Protein AF-A0A6N2KHN1-F1 (afdb_monomer_lite)

Sequence (154 aa):
MALFRKFFYRKPPDGLLEISERVYVFDCCYCMDTFEEEEYEVYIGGIVGKLRNHLPDASFMVFNFQEGENQSQIASVLSQFDMTVMDYPQPYESFPLLSMEMIHHSLRSSESWLSLGQQNVVLMHCERGGWPVLAFMLAALLLYGKQFTGEQRT

Secondary structure (DSSP, 8-state):
--SSGGGS-PPPPTTEEEEETTEEEEGGGG------HHHHHHHHHHHHHHHHHHSTT-EEEEEEEEETTS--HHHHHHHTTT-EEEEEEEPPSS-----HHHHHHHHHHHHHHHHH-TTEEEEEEE-TT-HHHHHHHHHHHHHHHHHHHHS---

Organism: Salix viminalis (NCBI:txid40686)

InterPro domains:
  IPR029021 Protein-tyrosine phosphatase-like [G3DSA:3.90.190.10] (15-154)
  IPR029021 Protein-tyrosine phosphatase-like [SSF52799] (12-147)
  IPR051144 Formin homology domain-containing protein [PTHR45733] (1-154)

Radius of gyration: 15.77 Å; chains: 1; bounding box: 39×31×48 Å

pLDDT: mean 84.03, std 15.36, range [37.47, 97.5]

Structure (mmCIF, N/CA/C/O backbone):
data_AF-A0A6N2KHN1-F1
#
_entry.id   AF-A0A6N2KHN1-F1
#
loop_
_atom_site.group_PDB
_atom_site.id
_atom_site.type_symbol
_atom_site.label_atom_id
_atom_site.label_alt_id
_atom_site.label_comp_id
_atom_site.label_asym_id
_atom_site.label_entity_id
_atom_site.label_seq_id
_atom_site.pdbx_PDB_ins_code
_atom_site.Cartn_x
_atom_site.Cartn_y
_atom_site.Cartn_z
_atom_site.occupancy
_atom_site.B_iso_or_equiv
_atom_site.auth_seq_id
_atom_site.auth_comp_id
_atom_site.auth_asym_id
_atom_site.auth_atom_id
_atom_site.pdbx_PDB_model_num
ATOM 1 N N . MET A 1 1 ? -5.917 -5.439 25.617 1.00 47.22 1 MET A N 1
ATOM 2 C CA . MET A 1 1 ? -6.695 -5.880 24.435 1.00 47.22 1 MET A CA 1
ATOM 3 C C . MET A 1 1 ? -5.951 -6.874 23.518 1.00 47.22 1 MET A C 1
ATOM 5 O O . MET A 1 1 ? -6.434 -7.144 22.432 1.00 47.22 1 MET A O 1
ATOM 9 N N . ALA A 1 2 ? -4.841 -7.505 23.937 1.00 47.97 2 ALA A N 1
ATOM 10 C CA . ALA A 1 2 ? -4.088 -8.443 23.081 1.00 47.97 2 ALA A CA 1
ATOM 11 C C . ALA A 1 2 ? -4.547 -9.922 23.160 1.00 47.97 2 ALA A C 1
ATOM 13 O O . ALA A 1 2 ? -4.253 -10.711 22.268 1.00 47.97 2 ALA A O 1
ATOM 14 N N . LEU A 1 3 ? -5.275 -10.312 24.216 1.00 43.06 3 LEU A N 1
ATOM 15 C CA . LEU A 1 3 ? -5.587 -11.722 24.514 1.00 43.06 3 LEU A CA 1
ATOM 16 C C . LEU A 1 3 ? -6.732 -12.326 23.676 1.00 43.06 3 LEU A C 1
ATOM 18 O O . LEU A 1 3 ? -6.713 -13.524 23.417 1.00 43.06 3 LEU A O 1
ATOM 22 N N . PHE A 1 4 ? -7.680 -11.520 23.186 1.00 42.75 4 PHE A N 1
ATOM 23 C CA . PHE A 1 4 ? -8.792 -12.012 22.350 1.00 42.75 4 PHE A CA 1
ATOM 24 C C . PHE A 1 4 ? -8.424 -12.191 20.870 1.00 42.75 4 PHE A C 1
ATOM 26 O O . PHE A 1 4 ? -9.131 -12.864 20.125 1.00 42.75 4 PHE A O 1
ATOM 33 N N . ARG A 1 5 ? -7.291 -11.629 20.441 1.00 50.75 5 ARG A N 1
ATOM 34 C CA . ARG A 1 5 ? -6.893 -11.552 19.031 1.00 50.75 5 ARG A CA 1
ATOM 35 C C . ARG A 1 5 ? -6.435 -12.893 18.450 1.00 50.75 5 ARG A C 1
ATOM 37 O O . ARG A 1 5 ? -6.641 -13.156 17.273 1.00 50.75 5 ARG A O 1
ATOM 44 N N . LYS A 1 6 ? -5.900 -13.783 19.297 1.00 47.41 6 LYS A N 1
ATOM 45 C CA . LYS A 1 6 ? -5.492 -15.146 18.907 1.00 47.41 6 LYS A CA 1
ATOM 46 C C . LYS A 1 6 ? -6.659 -16.072 18.552 1.00 47.41 6 LYS A C 1
ATOM 48 O O . LYS A 1 6 ? -6.431 -17.058 17.865 1.00 47.41 6 LYS A O 1
ATOM 53 N N . PHE A 1 7 ? -7.882 -15.777 18.998 1.00 44.06 7 PHE A N 1
ATOM 54 C CA . PHE A 1 7 ? -9.036 -16.652 18.757 1.00 44.06 7 PHE A CA 1
ATOM 55 C C . PHE A 1 7 ? -9.795 -16.337 17.462 1.00 44.06 7 PHE A C 1
ATOM 57 O O . PHE A 1 7 ? -10.514 -17.198 16.966 1.00 44.06 7 PHE A O 1
ATOM 64 N N . PHE A 1 8 ? -9.610 -15.143 16.890 1.00 52.88 8 PHE A N 1
ATOM 65 C CA . PHE A 1 8 ? -10.321 -14.693 15.686 1.00 52.88 8 PHE A CA 1
ATOM 66 C C . PHE A 1 8 ? -9.383 -14.353 14.524 1.00 52.88 8 PHE A C 1
ATOM 68 O O . PHE A 1 8 ? -9.781 -13.625 13.617 1.00 52.88 8 PHE A O 1
ATOM 75 N N . TYR A 1 9 ? -8.148 -14.869 14.537 1.00 57.25 9 TYR A N 1
ATOM 76 C CA . TYR A 1 9 ? -7.232 -14.707 13.412 1.00 57.25 9 TYR A CA 1
ATOM 77 C C . TYR A 1 9 ? -7.827 -15.390 12.176 1.00 57.25 9 TYR A C 1
ATOM 79 O O . TYR A 1 9 ? -7.812 -16.616 12.052 1.00 57.25 9 TYR A O 1
ATOM 87 N N . ARG A 1 10 ? -8.407 -14.593 11.280 1.00 67.69 10 ARG A N 1
ATOM 88 C CA . ARG A 1 10 ? -8.805 -15.045 9.954 1.00 67.69 10 ARG A CA 1
ATOM 89 C C . ARG A 1 10 ? -7.593 -14.894 9.052 1.00 67.69 10 ARG A C 1
ATOM 91 O O . ARG A 1 10 ? -6.989 -13.830 9.011 1.00 67.69 10 ARG A O 1
ATOM 98 N N . LYS A 1 11 ? -7.242 -15.971 8.348 1.00 81.94 11 LYS A N 1
ATOM 99 C CA . LYS A 1 11 ? -6.200 -15.927 7.321 1.00 81.94 11 LYS A CA 1
ATOM 100 C C . LYS A 1 11 ? -6.549 -14.803 6.323 1.00 81.94 11 LYS A C 1
ATOM 102 O O . LYS A 1 11 ? -7.715 -14.754 5.911 1.00 81.94 11 LYS A O 1
ATOM 107 N N . PRO A 1 12 ? -5.590 -13.941 5.935 1.00 85.31 12 PRO A N 1
ATOM 108 C CA . PRO A 1 12 ? -5.829 -12.962 4.885 1.00 85.31 12 PRO A CA 1
ATOM 109 C C . PRO A 1 12 ? -6.255 -13.658 3.581 1.00 85.31 12 PRO A C 1
ATOM 111 O O . PRO A 1 12 ? -5.922 -14.833 3.375 1.00 85.31 12 PRO A O 1
ATOM 114 N N . PRO A 1 13 ? -6.996 -12.961 2.702 1.00 89.50 13 PRO A N 1
ATOM 115 C CA . PRO A 1 13 ? -7.273 -13.449 1.357 1.00 89.50 13 PRO A CA 1
ATOM 116 C C . PRO A 1 13 ? -5.986 -13.861 0.637 1.00 89.50 13 PRO A C 1
ATOM 118 O O . PRO A 1 13 ? -4.954 -13.209 0.791 1.00 89.50 13 PRO A O 1
ATOM 121 N N . ASP A 1 14 ? -6.050 -14.925 -0.166 1.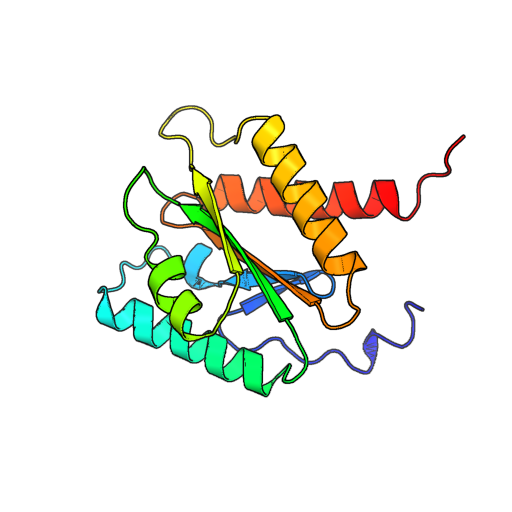00 91.06 14 ASP A N 1
ATOM 122 C CA . ASP A 1 14 ? -4.911 -15.304 -1.009 1.00 91.06 14 ASP A CA 1
ATOM 123 C C . ASP A 1 14 ? -4.541 -14.131 -1.935 1.00 91.06 14 ASP A C 1
ATOM 125 O O . ASP A 1 14 ? -5.439 -13.465 -2.461 1.00 91.06 14 ASP A O 1
ATOM 129 N N . GLY A 1 15 ? -3.242 -13.880 -2.110 1.00 92.06 15 GLY A N 1
ATOM 130 C CA . GLY A 1 15 ? -2.728 -12.674 -2.769 1.00 92.06 15 GLY A CA 1
ATOM 131 C C . GLY A 1 15 ? -2.253 -11.576 -1.808 1.00 92.06 15 GLY A C 1
ATOM 132 O O . GLY A 1 15 ? -1.624 -10.607 -2.229 1.00 92.06 15 GLY A O 1
ATOM 133 N N . LEU A 1 16 ? -2.552 -11.701 -0.508 1.00 94.31 16 LEU A N 1
ATOM 134 C CA . LEU A 1 16 ? -2.177 -10.725 0.517 1.00 94.31 16 LEU A CA 1
ATOM 135 C C . LEU A 1 16 ? -1.448 -11.373 1.694 1.00 94.31 16 LEU A C 1
ATOM 137 O O . LEU A 1 16 ? -1.817 -12.440 2.188 1.00 94.31 16 LEU A O 1
ATOM 141 N N . LEU A 1 17 ? -0.449 -10.659 2.202 1.00 93.44 17 LEU A N 1
ATOM 142 C CA . LEU A 1 17 ? 0.288 -10.992 3.414 1.00 93.44 17 LEU A CA 1
ATOM 143 C C . LEU A 1 17 ? 0.005 -9.939 4.484 1.00 93.44 17 LEU A C 1
ATOM 145 O O . LEU A 1 17 ? 0.272 -8.758 4.278 1.00 93.44 17 LEU A O 1
ATOM 149 N N . GLU A 1 18 ? -0.528 -10.353 5.634 1.00 93.00 18 GLU A N 1
ATOM 150 C CA . GLU A 1 18 ? -0.689 -9.462 6.788 1.00 93.00 18 GLU A CA 1
ATOM 151 C C . GLU A 1 18 ? 0.660 -9.284 7.495 1.00 93.00 18 GLU A C 1
ATOM 153 O O . GLU A 1 18 ? 1.252 -10.254 7.971 1.00 93.00 18 GLU A O 1
ATOM 158 N N . ILE A 1 19 ? 1.140 -8.044 7.585 1.00 92.25 19 ILE A N 1
ATOM 159 C CA . ILE A 1 19 ? 2.400 -7.709 8.267 1.00 92.25 19 ILE A CA 1
ATOM 160 C C . ILE A 1 19 ? 2.138 -7.326 9.725 1.00 92.25 19 ILE A C 1
ATOM 162 O O . ILE A 1 19 ? 2.868 -7.714 10.638 1.00 92.25 19 ILE A O 1
ATOM 166 N N . SER A 1 20 ? 1.070 -6.565 9.948 1.00 90.25 20 SER A N 1
ATOM 167 C CA . SER A 1 20 ? 0.544 -6.227 11.268 1.00 90.25 20 SER A CA 1
ATOM 168 C C . SER A 1 20 ? -0.952 -5.946 11.172 1.00 90.25 20 SER A C 1
ATOM 170 O O . SER A 1 20 ? -1.510 -5.942 10.080 1.00 90.25 20 SER A O 1
ATOM 172 N N . GLU A 1 21 ? -1.595 -5.656 12.305 1.00 87.56 21 GLU A N 1
ATOM 173 C CA . GLU A 1 21 ? -3.023 -5.321 12.343 1.00 87.56 21 GLU A CA 1
ATOM 174 C C . GLU A 1 21 ? -3.417 -4.314 11.262 1.00 87.56 21 GLU A C 1
ATOM 176 O O . GLU A 1 21 ? -2.973 -3.169 11.313 1.00 87.56 21 GLU A O 1
ATOM 181 N N . ARG A 1 22 ? -4.292 -4.731 10.336 1.00 92.12 22 ARG A N 1
ATOM 182 C CA . ARG A 1 22 ? -4.852 -3.869 9.277 1.00 92.12 22 ARG A CA 1
ATOM 183 C C . ARG A 1 22 ? -3.806 -3.320 8.294 1.00 92.12 22 ARG A C 1
ATOM 185 O O . ARG A 1 22 ? -4.101 -2.371 7.574 1.00 92.12 22 ARG A O 1
ATOM 192 N N . VAL A 1 23 ? -2.614 -3.915 8.245 1.00 95.12 23 VAL A N 1
ATOM 193 C CA . VAL A 1 23 ? -1.551 -3.581 7.290 1.00 95.12 23 VAL A CA 1
ATOM 194 C C . VAL A 1 23 ? -1.206 -4.832 6.494 1.00 95.12 23 VAL A C 1
ATOM 196 O O . VAL A 1 23 ? -0.672 -5.797 7.051 1.00 95.12 23 VAL A O 1
ATOM 199 N N . TYR A 1 24 ? -1.485 -4.801 5.194 1.00 96.00 24 TYR A N 1
ATOM 200 C CA . TYR A 1 24 ? -1.229 -5.919 4.290 1.00 96.00 24 TYR A CA 1
ATOM 201 C C . TYR A 1 24 ? -0.316 -5.514 3.137 1.00 96.00 24 TYR A C 1
ATOM 203 O O . TYR A 1 24 ? -0.207 -4.341 2.790 1.00 96.00 24 TYR A O 1
ATOM 211 N N . VAL A 1 25 ? 0.322 -6.508 2.533 1.00 96.56 25 VAL A N 1
ATOM 212 C CA . VAL A 1 25 ? 1.188 -6.369 1.361 1.00 96.56 25 VAL A CA 1
ATOM 213 C C . VAL A 1 25 ? 0.694 -7.310 0.272 1.00 96.56 25 VAL A C 1
ATOM 215 O O . VAL A 1 25 ? 0.369 -8.460 0.571 1.00 96.56 25 VAL A O 1
ATOM 218 N N . PHE A 1 26 ? 0.659 -6.843 -0.975 1.00 95.62 26 PHE A N 1
ATOM 219 C CA . PHE A 1 26 ? 0.395 -7.708 -2.128 1.00 95.62 26 PHE A CA 1
ATOM 220 C C . PHE A 1 26 ? 1.560 -8.675 -2.352 1.00 95.62 26 PHE A C 1
ATOM 222 O O . PHE A 1 26 ? 2.722 -8.268 -2.394 1.00 95.62 26 PHE A O 1
ATOM 229 N N . ASP A 1 27 ? 1.270 -9.960 -2.510 1.00 92.69 27 ASP A N 1
ATOM 230 C CA . ASP A 1 27 ? 2.300 -10.987 -2.695 1.00 92.69 27 ASP A CA 1
ATOM 231 C C . ASP A 1 27 ? 3.049 -10.877 -4.037 1.00 92.69 27 ASP A C 1
ATOM 233 O O . ASP A 1 27 ? 4.202 -11.300 -4.127 1.00 92.69 27 ASP A O 1
ATOM 237 N N . CYS A 1 28 ? 2.465 -10.221 -5.045 1.00 91.31 28 CYS A N 1
ATOM 238 C CA . CYS A 1 28 ? 3.134 -9.929 -6.314 1.00 91.31 28 CYS A CA 1
ATOM 239 C C . CYS A 1 28 ? 4.401 -9.078 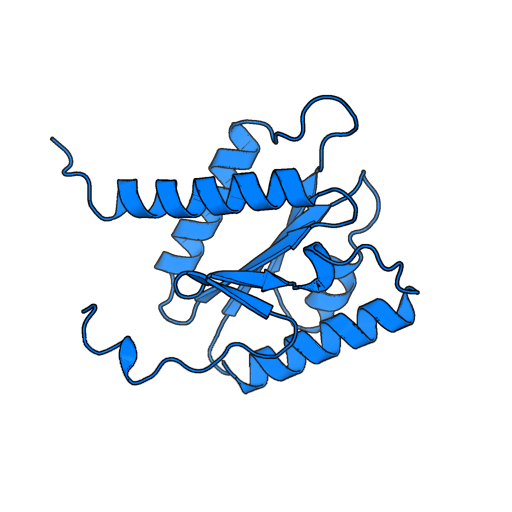-6.137 1.00 91.31 28 CYS A C 1
ATOM 241 O O . CYS A 1 28 ? 5.310 -9.190 -6.950 1.00 91.31 28 CYS A O 1
ATOM 243 N N . CYS A 1 29 ? 4.530 -8.327 -5.036 1.00 90.94 29 CYS A N 1
ATOM 244 C CA . CYS A 1 29 ? 5.745 -7.573 -4.698 1.00 90.94 29 CYS A CA 1
ATOM 245 C C . CYS A 1 29 ? 6.983 -8.468 -4.496 1.00 90.94 29 CYS A C 1
ATOM 247 O O . CYS A 1 29 ? 8.114 -7.985 -4.519 1.00 90.94 29 CYS A O 1
ATOM 249 N N . TYR A 1 30 ? 6.768 -9.764 -4.247 1.00 84.25 30 TYR A N 1
ATOM 250 C CA . TYR A 1 30 ? 7.813 -10.773 -4.057 1.00 84.25 30 TYR A CA 1
ATOM 251 C C . TYR A 1 30 ? 8.037 -11.620 -5.311 1.00 84.25 30 TYR A C 1
ATOM 253 O O . TYR A 1 30 ? 8.984 -12.409 -5.358 1.00 84.25 30 TYR A O 1
ATOM 261 N N . CYS A 1 31 ? 7.153 -11.500 -6.301 1.00 74.00 31 CYS A N 1
ATOM 262 C CA . CYS A 1 31 ? 7.208 -12.299 -7.506 1.00 74.00 31 CYS A CA 1
ATOM 263 C C . CYS A 1 31 ? 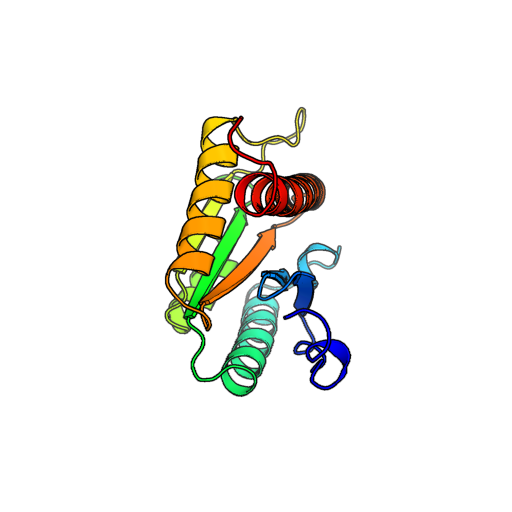8.136 -11.642 -8.532 1.00 74.00 31 CYS A C 1
ATOM 265 O O . CYS A 1 31 ? 8.088 -10.436 -8.755 1.00 74.00 31 CYS A O 1
ATOM 267 N N . MET A 1 32 ? 8.994 -12.447 -9.158 1.00 63.41 32 MET A N 1
ATOM 268 C CA . MET A 1 32 ? 9.850 -12.006 -10.268 1.00 63.41 32 MET A CA 1
ATOM 269 C C . MET A 1 32 ? 9.162 -12.187 -11.628 1.00 63.41 32 MET A C 1
ATOM 271 O O . MET A 1 32 ? 9.750 -11.835 -12.653 1.00 63.41 32 MET A O 1
ATOM 275 N N . ASP A 1 33 ? 7.954 -12.755 -11.637 1.00 68.56 33 ASP A N 1
ATOM 276 C CA . ASP A 1 33 ? 7.223 -13.070 -12.856 1.00 68.56 33 ASP A CA 1
ATOM 277 C C . ASP A 1 33 ? 6.697 -11.791 -13.511 1.00 68.56 33 ASP A C 1
ATOM 279 O O . ASP A 1 33 ? 6.161 -10.891 -12.862 1.00 68.56 33 ASP A O 1
ATOM 283 N N . THR A 1 34 ? 6.872 -11.710 -14.826 1.00 69.38 34 THR A N 1
ATOM 284 C CA . THR A 1 34 ? 6.295 -10.652 -15.651 1.00 69.38 34 THR A CA 1
ATOM 285 C C . THR A 1 34 ? 4.873 -11.041 -16.017 1.00 69.38 34 THR A C 1
ATOM 287 O O . THR A 1 34 ? 4.686 -12.002 -16.762 1.00 69.38 34 THR A O 1
ATOM 290 N N . PHE A 1 35 ? 3.898 -10.296 -15.511 1.00 74.62 35 PHE A N 1
ATOM 291 C CA . PHE A 1 35 ? 2.511 -10.410 -15.947 1.00 74.62 35 PHE A CA 1
ATOM 292 C C . PHE A 1 35 ? 2.303 -9.626 -17.243 1.00 74.62 35 PHE A C 1
ATOM 294 O O . PHE A 1 35 ? 2.841 -8.524 -17.394 1.00 74.62 35 PHE A O 1
ATOM 301 N N . GLU A 1 36 ? 1.503 -10.166 -18.161 1.00 81.19 36 GLU A N 1
ATOM 302 C CA . GLU A 1 36 ? 0.888 -9.330 -19.193 1.00 81.19 36 GLU A CA 1
ATOM 303 C C . GLU A 1 36 ? -0.112 -8.358 -18.543 1.00 81.19 36 GLU A C 1
ATOM 305 O O . GLU A 1 36 ? -0.618 -8.610 -17.446 1.00 81.19 36 GLU A O 1
ATOM 310 N N . GLU A 1 37 ? -0.393 -7.227 -19.198 1.00 77.75 37 GLU A N 1
ATOM 311 C CA . GLU A 1 37 ? -1.203 -6.155 -18.602 1.00 77.75 37 GLU A CA 1
ATOM 312 C C . GLU A 1 37 ? -2.591 -6.656 -18.171 1.00 77.75 37 GLU A C 1
ATOM 314 O O . GLU A 1 37 ? -2.973 -6.479 -17.015 1.00 77.75 37 GLU A O 1
ATOM 319 N N . GLU A 1 38 ? -3.284 -7.387 -19.050 1.00 83.25 38 GLU A N 1
ATOM 320 C CA . GLU A 1 38 ? -4.599 -7.983 -18.772 1.00 83.25 38 GLU A CA 1
ATOM 321 C C . GLU A 1 38 ? -4.549 -9.027 -17.640 1.00 83.25 38 GLU A C 1
ATOM 323 O O . GLU A 1 38 ? -5.450 -9.091 -16.800 1.00 83.25 38 GLU A O 1
ATOM 328 N N . GLU A 1 39 ? -3.484 -9.833 -17.576 1.00 88.31 39 GLU A N 1
ATOM 329 C CA . GLU A 1 39 ? -3.311 -10.843 -16.527 1.00 88.31 39 GLU A CA 1
ATOM 330 C C . GLU A 1 39 ? -3.125 -10.196 -15.152 1.00 88.31 39 GLU A C 1
ATOM 332 O O . GLU A 1 39 ? -3.689 -10.670 -14.161 1.00 88.31 39 GLU A O 1
ATOM 337 N N . TYR A 1 40 ? -2.381 -9.089 -15.090 1.00 88.44 40 TYR A N 1
ATOM 338 C CA . TYR A 1 40 ? -2.174 -8.331 -13.861 1.00 88.44 40 TYR A CA 1
ATOM 339 C C . TYR A 1 40 ? -3.474 -7.688 -13.361 1.00 88.44 40 TYR A C 1
ATOM 341 O O . TYR A 1 40 ? -3.778 -7.772 -12.167 1.00 88.44 40 TYR A O 1
ATOM 349 N N . GLU A 1 41 ? -4.280 -7.101 -14.253 1.00 90.75 41 GLU A N 1
ATOM 350 C CA . GLU A 1 41 ? -5.576 -6.522 -13.874 1.00 90.75 41 GLU A CA 1
ATOM 351 C C . GLU A 1 41 ? -6.521 -7.581 -13.294 1.00 90.75 41 GLU A C 1
ATOM 353 O O . GLU A 1 41 ? -7.125 -7.372 -12.235 1.00 90.75 41 GLU A O 1
ATOM 358 N N . VAL A 1 42 ? -6.611 -8.749 -13.939 1.00 92.38 42 VAL A N 1
ATOM 359 C CA . VAL A 1 42 ? -7.422 -9.878 -13.459 1.00 92.38 42 VAL A CA 1
ATOM 360 C C . VAL A 1 42 ? -6.903 -10.392 -12.116 1.00 92.38 42 VAL A C 1
ATOM 362 O O . VAL A 1 42 ? -7.699 -10.682 -11.215 1.00 92.38 42 VAL A O 1
ATOM 365 N N . TYR A 1 43 ? -5.581 -10.480 -11.954 1.00 92.81 43 TYR A N 1
ATOM 366 C CA . TYR A 1 43 ? -4.942 -10.921 -10.720 1.00 92.81 43 TYR A CA 1
ATOM 367 C C . TYR A 1 43 ? -5.276 -9.997 -9.543 1.00 92.81 43 TYR A C 1
ATOM 369 O O . TYR A 1 43 ? -5.869 -10.436 -8.550 1.00 92.81 43 TYR A O 1
ATOM 377 N N . ILE A 1 44 ? -4.965 -8.704 -9.669 1.00 94.56 44 ILE A N 1
ATOM 378 C CA . ILE A 1 44 ? -5.200 -7.705 -8.619 1.00 94.56 44 ILE A CA 1
ATOM 379 C C . ILE A 1 44 ? -6.698 -7.540 -8.359 1.00 94.56 44 ILE A C 1
ATOM 381 O O . ILE A 1 44 ? -7.122 -7.549 -7.200 1.00 94.56 44 ILE A O 1
ATOM 385 N N . GLY A 1 45 ? -7.525 -7.477 -9.405 1.00 94.25 45 GLY A N 1
ATOM 386 C CA . GLY A 1 45 ? -8.980 -7.403 -9.271 1.00 94.25 45 GLY A CA 1
ATOM 387 C C . GLY A 1 45 ? -9.561 -8.600 -8.511 1.00 94.25 45 GLY A C 1
ATOM 388 O O . GLY A 1 45 ? -10.424 -8.435 -7.644 1.00 94.25 45 GLY A O 1
ATOM 389 N N . GLY A 1 46 ? -9.038 -9.806 -8.753 1.00 94.62 46 GLY A N 1
ATOM 390 C CA . GLY A 1 46 ? -9.404 -11.014 -8.014 1.00 94.62 46 GLY A CA 1
ATOM 391 C C . GLY A 1 46 ? -9.059 -10.936 -6.524 1.00 94.62 46 GLY A C 1
ATOM 392 O O . GLY A 1 46 ? -9.866 -11.344 -5.680 1.00 94.62 46 GLY A O 1
ATOM 393 N N . ILE A 1 47 ? -7.894 -10.381 -6.181 1.00 95.25 47 ILE A N 1
ATOM 394 C CA . ILE A 1 47 ? -7.474 -10.157 -4.789 1.00 95.25 47 ILE A CA 1
ATOM 395 C C . ILE A 1 47 ? -8.396 -9.144 -4.109 1.00 95.25 47 ILE A C 1
ATOM 397 O O . ILE A 1 47 ? -8.925 -9.420 -3.030 1.00 95.25 47 ILE A O 1
ATOM 401 N N . VAL A 1 48 ? -8.639 -7.997 -4.745 1.00 94.38 48 VAL A N 1
ATOM 402 C CA . VAL A 1 48 ? -9.475 -6.919 -4.194 1.00 94.38 48 VAL A CA 1
ATOM 403 C C . VAL A 1 48 ? -10.921 -7.377 -4.010 1.00 94.38 48 VAL A C 1
ATOM 405 O O . VAL A 1 48 ? -11.529 -7.101 -2.974 1.00 94.38 48 VAL A O 1
ATOM 408 N N . GLY A 1 49 ? -11.462 -8.148 -4.957 1.00 93.38 49 GLY A N 1
ATOM 409 C CA . GLY A 1 49 ? -12.789 -8.749 -4.835 1.00 93.38 49 GLY A CA 1
ATOM 410 C C . GLY A 1 49 ? -12.902 -9.667 -3.615 1.00 93.38 49 GLY A C 1
ATOM 411 O O . GLY A 1 49 ? -13.848 -9.556 -2.831 1.00 93.38 49 GLY A O 1
ATOM 412 N N . LYS A 1 50 ? -11.910 -10.540 -3.388 1.00 93.50 50 LYS A N 1
ATOM 413 C CA . LYS A 1 50 ? -11.853 -11.379 -2.178 1.00 93.50 50 LYS A CA 1
ATOM 414 C C . LYS A 1 50 ? -11.688 -10.538 -0.911 1.00 93.50 50 LYS A C 1
ATOM 416 O O . LYS A 1 50 ? -12.318 -10.851 0.096 1.00 93.50 50 LYS A O 1
ATOM 421 N N . LEU A 1 51 ? -10.880 -9.480 -0.957 1.00 92.62 51 LEU A N 1
ATOM 422 C CA . LEU A 1 51 ? -10.629 -8.590 0.175 1.00 92.62 51 LEU A CA 1
ATOM 423 C C . LEU A 1 51 ? -11.892 -7.845 0.614 1.00 92.62 51 LEU A C 1
ATOM 425 O O . LEU A 1 51 ? -12.207 -7.861 1.800 1.00 92.62 51 LEU A O 1
ATOM 429 N N . ARG A 1 52 ? -12.661 -7.278 -0.321 1.00 91.31 52 ARG A N 1
ATOM 430 C CA . ARG A 1 52 ? -13.949 -6.627 -0.026 1.00 91.31 52 ARG A CA 1
ATOM 431 C C . ARG A 1 52 ? -14.977 -7.605 0.537 1.00 91.31 52 ARG A C 1
ATOM 433 O O . ARG A 1 52 ? -15.683 -7.274 1.478 1.00 91.31 52 ARG A O 1
ATOM 440 N N . ASN A 1 53 ? -15.023 -8.837 0.032 1.00 91.38 53 ASN A N 1
ATOM 441 C CA . ASN A 1 53 ? -15.886 -9.872 0.613 1.00 91.38 53 ASN A CA 1
ATOM 442 C C . ASN A 1 53 ? -15.439 -10.280 2.028 1.00 91.38 53 ASN A C 1
ATOM 444 O O . ASN A 1 53 ? -16.267 -10.639 2.865 1.00 91.38 53 ASN A O 1
ATOM 448 N N . HIS A 1 54 ? -14.132 -10.244 2.299 1.00 89.88 54 HIS A N 1
ATOM 449 C CA . HIS A 1 54 ? -13.565 -10.568 3.607 1.00 89.88 54 HIS A CA 1
ATOM 450 C C . HIS A 1 54 ? -13.772 -9.445 4.634 1.00 89.88 54 HIS A C 1
ATOM 452 O O . HIS A 1 54 ? -14.005 -9.731 5.810 1.00 89.88 54 HIS A O 1
ATOM 458 N N . LEU A 1 55 ? -13.690 -8.188 4.185 1.00 90.12 55 LEU A N 1
ATOM 459 C CA . LEU A 1 55 ? -13.783 -6.960 4.975 1.00 90.12 55 LEU A CA 1
ATOM 460 C C . LEU A 1 55 ? -14.777 -5.980 4.311 1.00 90.12 55 LEU A C 1
ATOM 462 O O . LEU A 1 55 ? -14.351 -4.996 3.707 1.00 90.12 55 LEU A O 1
ATOM 466 N N . PRO A 1 56 ? -16.096 -6.236 4.396 1.00 89.38 56 PRO A N 1
ATOM 467 C CA . PRO A 1 56 ? -17.101 -5.468 3.651 1.00 89.38 56 PRO A CA 1
ATOM 468 C C . PRO A 1 56 ? -17.226 -4.010 4.105 1.00 89.38 56 PRO A C 1
ATOM 470 O O . PRO A 1 56 ? -17.530 -3.145 3.292 1.00 89.38 56 PRO A O 1
ATOM 473 N N . ASP A 1 57 ? -16.950 -3.737 5.381 1.00 90.44 57 ASP A N 1
ATOM 474 C CA . ASP A 1 57 ? -17.053 -2.397 5.969 1.00 90.44 57 ASP A CA 1
ATOM 475 C C . ASP A 1 57 ? -15.709 -1.644 5.979 1.00 90.44 57 ASP A C 1
ATOM 477 O O . ASP A 1 5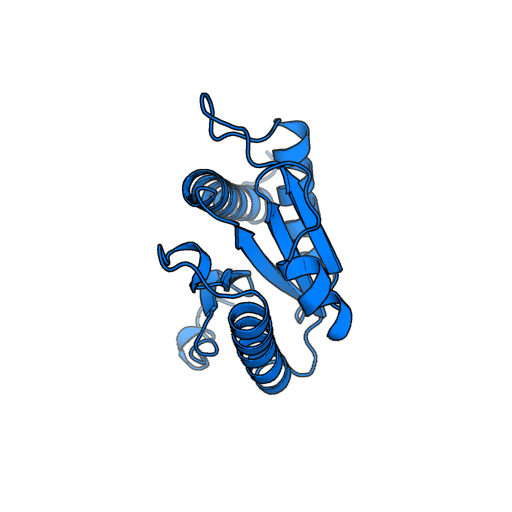7 ? -15.591 -0.589 6.608 1.00 90.44 57 ASP A O 1
ATOM 481 N N . ALA A 1 58 ? -14.668 -2.206 5.352 1.00 92.56 58 ALA A N 1
ATOM 482 C CA . ALA A 1 58 ? -13.334 -1.623 5.364 1.00 92.56 58 ALA A CA 1
ATOM 483 C C . ALA A 1 58 ? -13.133 -0.594 4.251 1.00 92.56 58 ALA A C 1
ATOM 485 O O . ALA A 1 58 ? -13.511 -0.798 3.098 1.00 92.56 58 ALA A O 1
ATOM 486 N N . SER A 1 59 ? -12.442 0.485 4.612 1.00 95.06 59 SER A N 1
ATOM 487 C CA . SER A 1 59 ? -11.921 1.477 3.675 1.00 95.06 59 SER A CA 1
ATOM 488 C C . SER A 1 59 ? -10.424 1.265 3.499 1.00 95.06 59 SER A C 1
ATOM 490 O O . SER A 1 59 ? -9.699 1.040 4.474 1.00 95.06 59 SER A O 1
ATOM 492 N N . PHE A 1 60 ? -9.943 1.377 2.265 1.00 95.81 60 PHE A N 1
ATOM 493 C CA . PHE A 1 60 ? -8.570 1.025 1.920 1.00 95.81 60 PHE A CA 1
ATOM 494 C C . PHE A 1 60 ? -7.774 2.240 1.454 1.00 95.81 60 PHE A C 1
ATOM 496 O O . PHE A 1 60 ? -8.246 3.038 0.646 1.00 95.81 60 PHE A O 1
ATOM 503 N N . MET A 1 61 ? -6.541 2.329 1.941 1.00 96.88 61 MET A N 1
ATOM 504 C CA . MET A 1 61 ? -5.521 3.239 1.438 1.00 96.88 61 MET A CA 1
ATOM 505 C C . MET A 1 61 ? -4.331 2.416 0.973 1.00 96.88 61 MET A C 1
ATOM 507 O O . MET A 1 61 ? -3.839 1.568 1.720 1.00 96.88 61 MET A O 1
ATOM 511 N N . VAL A 1 62 ? -3.890 2.649 -0.256 1.00 97.50 62 VAL A N 1
ATOM 512 C CA . VAL A 1 62 ? -2.811 1.895 -0.886 1.00 97.50 62 VAL A CA 1
ATOM 513 C C . VAL A 1 62 ? -1.599 2.790 -1.055 1.00 97.50 62 VAL A C 1
ATOM 515 O O . VAL A 1 62 ? -1.703 3.882 -1.600 1.00 97.50 62 VAL A O 1
ATOM 518 N N . PHE A 1 63 ? -0.451 2.322 -0.587 1.00 96.62 63 PHE A N 1
ATOM 519 C CA . PHE A 1 63 ? 0.842 2.952 -0.813 1.00 96.62 63 PHE A CA 1
ATOM 520 C C . PHE A 1 63 ? 1.562 2.148 -1.885 1.00 96.62 63 PHE A C 1
ATOM 522 O O . PHE A 1 63 ? 1.907 0.989 -1.644 1.00 96.62 63 PHE A O 1
ATOM 529 N N . ASN A 1 64 ? 1.745 2.744 -3.058 1.00 95.19 64 ASN A N 1
ATOM 530 C CA . ASN A 1 64 ? 2.436 2.126 -4.178 1.00 95.19 64 ASN A CA 1
ATOM 531 C C . ASN A 1 64 ? 3.839 2.722 -4.330 1.00 95.19 64 ASN A C 1
ATOM 533 O O . ASN A 1 64 ? 3.987 3.939 -4.403 1.00 95.19 64 ASN A O 1
ATOM 537 N N . PHE A 1 65 ? 4.862 1.876 -4.395 1.00 92.38 65 PHE A N 1
ATOM 538 C CA . PHE A 1 65 ? 6.224 2.276 -4.752 1.00 92.38 65 PHE A CA 1
ATOM 539 C C . PHE A 1 65 ? 6.456 1.950 -6.231 1.00 92.38 65 PHE A C 1
ATOM 541 O O . PHE A 1 65 ? 6.732 0.798 -6.565 1.00 92.38 65 PHE A O 1
ATOM 548 N N . GLN A 1 66 ? 6.276 2.951 -7.095 1.00 88.38 66 GLN A N 1
ATOM 549 C CA . GLN A 1 66 ? 6.228 2.791 -8.551 1.00 88.38 66 GLN A CA 1
ATOM 550 C C . GLN A 1 66 ? 7.612 2.853 -9.207 1.00 88.38 66 GLN A C 1
ATOM 552 O O . GLN A 1 66 ? 8.497 3.590 -8.756 1.00 88.38 66 GLN A O 1
ATOM 557 N N . GLU A 1 67 ? 7.776 2.141 -10.317 1.00 83.62 67 GLU A N 1
ATOM 558 C CA . GLU A 1 67 ? 8.968 2.165 -11.154 1.00 83.62 67 GLU A CA 1
ATOM 559 C C . GLU A 1 67 ? 8.887 3.333 -12.157 1.00 83.62 67 GLU A C 1
ATOM 561 O O . GLU A 1 67 ? 8.125 3.327 -13.123 1.00 83.62 67 GLU A O 1
ATOM 566 N N . GLY A 1 68 ? 9.712 4.363 -11.946 1.00 76.88 68 GLY A N 1
ATOM 567 C CA . GLY A 1 68 ? 9.795 5.513 -12.853 1.00 76.88 68 GLY A CA 1
ATOM 568 C C . GLY A 1 68 ? 8.605 6.482 -12.763 1.00 76.88 68 GLY A C 1
ATOM 569 O O . GLY A 1 68 ? 8.004 6.665 -11.705 1.00 76.88 68 GLY A O 1
ATOM 570 N N . GLU A 1 69 ? 8.313 7.166 -13.874 1.00 70.38 69 GLU A N 1
ATOM 571 C CA . GLU A 1 69 ? 7.266 8.206 -13.977 1.00 70.38 69 GLU A CA 1
ATOM 572 C C . GLU A 1 69 ? 6.058 7.763 -14.822 1.00 70.38 69 GLU A C 1
ATOM 574 O O . GLU A 1 69 ? 5.201 8.576 -15.170 1.00 70.38 69 GLU A O 1
ATOM 579 N N . ASN A 1 70 ? 5.992 6.479 -15.179 1.00 75.62 70 ASN A N 1
ATOM 580 C CA . ASN A 1 70 ? 4.887 5.939 -15.961 1.00 75.62 70 ASN A CA 1
ATOM 581 C C . ASN A 1 70 ? 3.596 5.881 -15.135 1.00 75.62 70 ASN A C 1
ATOM 583 O O . ASN A 1 70 ? 3.598 5.996 -13.910 1.00 75.62 70 ASN A O 1
ATOM 587 N N . GLN A 1 71 ? 2.472 5.705 -15.829 1.00 79.38 71 GLN A N 1
ATOM 588 C CA . GLN A 1 71 ? 1.186 5.516 -15.174 1.00 79.38 71 GLN A CA 1
ATOM 589 C C . GLN A 1 71 ? 1.199 4.218 -14.354 1.00 79.38 71 GLN A C 1
ATOM 591 O O . GLN A 1 71 ? 1.421 3.141 -14.900 1.00 79.38 71 GLN A O 1
ATOM 596 N N . SER A 1 72 ? 0.928 4.344 -13.055 1.00 85.06 72 SER A N 1
ATOM 597 C CA . SER A 1 72 ? 0.829 3.230 -12.109 1.00 85.06 72 SER A CA 1
ATOM 598 C C . SER A 1 72 ? -0.275 2.254 -12.526 1.00 85.06 72 SER A C 1
ATOM 600 O O . SER A 1 72 ? -1.467 2.589 -12.527 1.00 85.06 72 SER A O 1
ATOM 602 N N . GLN A 1 73 ? 0.128 1.032 -12.880 1.00 88.31 73 GLN A N 1
ATOM 603 C CA . GLN A 1 73 ? -0.785 -0.030 -13.309 1.00 88.31 73 GLN A CA 1
ATOM 604 C C . GLN A 1 73 ? -1.689 -0.479 -12.155 1.00 88.31 73 GLN A C 1
ATOM 606 O O . GLN A 1 73 ? -2.862 -0.785 -12.342 1.00 88.31 73 GLN A O 1
ATOM 611 N N . ILE A 1 74 ? -1.182 -0.476 -10.919 1.00 91.81 74 ILE A N 1
ATOM 612 C CA . ILE A 1 74 ? -2.030 -0.783 -9.767 1.00 91.81 74 ILE A CA 1
ATOM 613 C C . ILE A 1 74 ? -3.038 0.342 -9.504 1.00 91.81 74 ILE A C 1
ATOM 615 O O . ILE A 1 74 ? -4.181 0.063 -9.142 1.00 91.81 74 ILE A O 1
ATOM 619 N N . ALA A 1 75 ? -2.668 1.608 -9.722 1.00 92.12 75 ALA A N 1
ATOM 620 C CA . ALA A 1 75 ? -3.593 2.723 -9.544 1.00 92.12 75 ALA A CA 1
ATOM 621 C C . ALA A 1 75 ? -4.766 2.660 -10.530 1.00 92.12 75 ALA A C 1
ATOM 623 O O . ALA A 1 75 ? -5.905 2.909 -10.121 1.00 92.12 75 ALA A O 1
ATOM 624 N N . SER A 1 76 ? -4.528 2.277 -11.792 1.00 91.12 76 SER A N 1
ATOM 625 C CA . SER A 1 76 ? -5.610 2.110 -12.773 1.00 91.12 76 SER A CA 1
ATOM 626 C C . SER A 1 76 ? -6.604 1.036 -12.328 1.00 91.12 76 SER A C 1
ATOM 628 O O . SER A 1 76 ? -7.806 1.310 -12.281 1.00 91.12 76 SER A O 1
ATOM 630 N N . VAL A 1 77 ? -6.125 -0.134 -11.897 1.00 92.81 77 VAL A N 1
ATOM 631 C CA . VAL A 1 77 ? -6.979 -1.236 -11.426 1.00 92.81 77 VAL A CA 1
ATOM 632 C C . VAL A 1 77 ? -7.751 -0.838 -10.170 1.00 92.81 77 VAL A C 1
ATOM 634 O O . VAL A 1 77 ? -8.970 -0.984 -10.108 1.00 92.81 77 VAL A O 1
ATOM 637 N N . LEU A 1 78 ?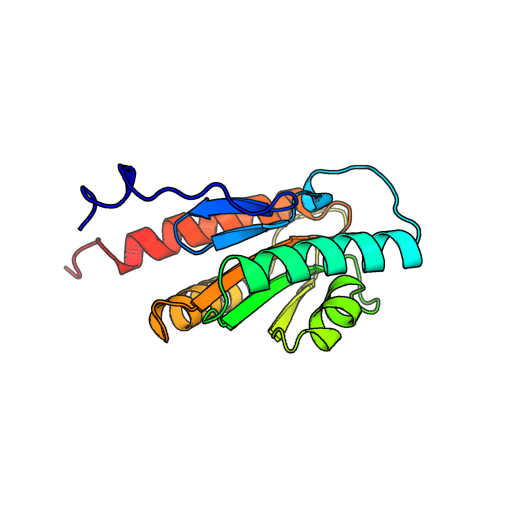 -7.064 -0.302 -9.161 1.00 94.25 78 LEU A N 1
ATOM 638 C CA . LEU A 1 78 ? -7.660 -0.005 -7.857 1.00 94.25 78 LEU A CA 1
ATOM 639 C C . LEU A 1 78 ? -8.645 1.168 -7.885 1.00 94.25 78 LEU A C 1
ATOM 641 O O . LEU A 1 78 ? -9.564 1.209 -7.063 1.00 94.25 78 LEU A O 1
ATOM 645 N N . SER A 1 79 ? -8.513 2.077 -8.854 1.00 90.88 79 SER A N 1
ATOM 646 C CA . SER A 1 79 ? -9.491 3.147 -9.072 1.00 90.88 79 SER A CA 1
ATOM 647 C C . SER A 1 79 ? -10.892 2.609 -9.395 1.00 90.88 79 SER A C 1
ATOM 649 O O . SER A 1 79 ? -11.884 3.199 -8.975 1.00 90.88 79 SER A O 1
ATOM 651 N N . GLN A 1 80 ? -10.986 1.439 -10.041 1.00 91.12 80 GLN A N 1
ATOM 652 C CA . GLN A 1 80 ? -12.258 0.764 -10.344 1.00 91.12 80 GLN A CA 1
ATOM 653 C C . GLN A 1 80 ? -12.957 0.235 -9.080 1.00 91.12 80 GLN A C 1
ATOM 655 O O . GLN A 1 80 ? -14.142 -0.094 -9.104 1.00 91.12 80 GLN A O 1
ATOM 660 N N . PHE A 1 81 ? -12.223 0.161 -7.967 1.00 90.56 81 PHE A N 1
ATOM 661 C CA . PHE A 1 81 ? -12.698 -0.274 -6.661 1.00 90.56 81 PHE A CA 1
ATOM 662 C C . PHE A 1 81 ? -12.723 0.877 -5.649 1.00 90.56 81 PHE A C 1
ATOM 664 O O . PHE A 1 81 ? -12.659 0.612 -4.453 1.00 90.56 81 PHE A O 1
ATOM 671 N N . ASP A 1 82 ? -12.791 2.142 -6.070 1.00 90.25 82 ASP A N 1
ATOM 672 C CA . ASP A 1 82 ? -12.873 3.307 -5.169 1.00 90.25 82 ASP A CA 1
ATOM 673 C C . ASP A 1 82 ? -11.789 3.327 -4.068 1.00 90.25 82 ASP A C 1
ATOM 675 O O . ASP A 1 82 ? -12.024 3.777 -2.944 1.00 90.25 82 ASP A O 1
ATOM 679 N N . MET A 1 83 ? -10.606 2.775 -4.349 1.00 94.69 83 MET A N 1
ATOM 680 C CA . MET A 1 83 ? -9.504 2.717 -3.390 1.00 94.69 83 MET A CA 1
ATOM 681 C C . MET A 1 83 ? -8.556 3.887 -3.624 1.00 94.69 83 MET A C 1
ATOM 683 O O . MET A 1 83 ? -8.142 4.157 -4.750 1.00 94.69 83 MET A O 1
ATOM 687 N N . THR A 1 84 ? -8.174 4.565 -2.544 1.00 93.81 84 THR A N 1
ATOM 688 C CA . THR A 1 84 ? -7.218 5.672 -2.619 1.00 93.81 84 THR A CA 1
ATOM 689 C C . THR A 1 84 ? -5.809 5.117 -2.762 1.00 93.81 84 THR A C 1
ATOM 691 O O . THR A 1 84 ? -5.329 4.442 -1.851 1.00 93.81 84 THR A O 1
ATOM 694 N N . VAL A 1 85 ? -5.135 5.433 -3.867 1.00 95.38 85 VAL A N 1
ATOM 695 C CA . VAL A 1 85 ? -3.735 5.062 -4.108 1.00 95.38 85 VAL A CA 1
ATOM 696 C C . VAL A 1 85 ? -2.847 6.295 -3.959 1.00 95.38 85 VAL A C 1
ATOM 698 O O . VAL A 1 85 ? -3.152 7.359 -4.492 1.00 95.38 85 VAL A O 1
ATOM 701 N N . MET A 1 86 ? -1.769 6.158 -3.194 1.00 94.56 86 MET A N 1
ATOM 702 C CA . MET A 1 86 ? -0.690 7.131 -3.095 1.00 94.56 86 MET A CA 1
ATOM 703 C C . MET A 1 86 ? 0.578 6.532 -3.688 1.00 94.56 86 MET A C 1
ATOM 705 O O . MET A 1 86 ? 1.139 5.586 -3.128 1.00 94.56 86 MET A O 1
ATOM 709 N N . ASP A 1 87 ? 1.021 7.105 -4.801 1.00 92.81 87 ASP A N 1
ATOM 710 C CA . ASP A 1 87 ? 2.232 6.687 -5.494 1.00 92.81 87 ASP A CA 1
ATOM 711 C C . ASP A 1 87 ? 3.471 7.406 -4.938 1.00 92.81 87 ASP A C 1
ATOM 713 O O . ASP A 1 87 ? 3.479 8.615 -4.686 1.00 92.81 87 ASP A O 1
ATOM 717 N N . TYR A 1 88 ? 4.538 6.636 -4.752 1.00 91.19 88 TYR A N 1
ATOM 718 C CA . TYR A 1 88 ? 5.853 7.082 -4.317 1.00 91.19 88 TYR A CA 1
ATOM 719 C C . TYR A 1 88 ? 6.895 6.584 -5.318 1.00 91.19 88 TYR A C 1
ATOM 721 O O . TYR A 1 88 ? 6.856 5.414 -5.701 1.00 91.19 88 TYR A O 1
ATOM 729 N N . PRO A 1 89 ? 7.853 7.426 -5.730 1.00 87.56 89 PRO A N 1
ATOM 730 C CA . PRO A 1 89 ? 8.843 7.028 -6.721 1.00 87.56 89 PRO A CA 1
ATOM 731 C C . PRO A 1 89 ? 9.837 6.025 -6.135 1.00 87.56 89 PRO A C 1
ATOM 733 O O . PRO A 1 89 ? 10.385 6.238 -5.055 1.00 87.56 89 PRO A O 1
ATOM 736 N N . GLN A 1 90 ? 10.152 4.966 -6.868 1.00 77.88 90 GLN A N 1
ATOM 737 C CA . GLN A 1 90 ? 11.296 4.112 -6.573 1.00 77.88 90 GLN A CA 1
ATOM 738 C C . GLN A 1 90 ? 12.575 4.759 -7.135 1.00 77.88 90 GLN A C 1
ATOM 740 O O . GLN A 1 90 ? 12.672 4.960 -8.348 1.00 77.88 90 GLN A O 1
ATOM 745 N N . PRO A 1 91 ? 13.582 5.098 -6.305 1.00 68.00 91 PRO A N 1
ATOM 746 C CA . PRO A 1 91 ? 14.814 5.684 -6.819 1.00 68.00 91 PRO A CA 1
ATOM 747 C C . PRO A 1 91 ? 15.615 4.645 -7.614 1.00 68.00 91 PRO A C 1
ATOM 749 O O . PRO A 1 91 ? 15.850 3.531 -7.138 1.00 68.00 91 PRO A O 1
ATOM 752 N N . TYR A 1 92 ? 16.063 5.023 -8.811 1.00 56.78 92 TYR A N 1
ATOM 753 C CA . TYR A 1 92 ? 16.862 4.160 -9.682 1.00 56.78 92 TYR A CA 1
ATOM 754 C C . TYR A 1 92 ? 18.328 4.043 -9.200 1.00 56.78 92 TYR A C 1
ATOM 756 O O . TYR A 1 92 ? 18.953 5.012 -8.769 1.00 56.78 92 TYR A O 1
ATOM 764 N N . GLU A 1 93 ? 18.861 2.822 -9.283 1.00 55.22 93 GLU A N 1
ATOM 765 C CA . GLU A 1 93 ? 20.278 2.416 -9.377 1.00 55.22 93 GLU A CA 1
ATOM 766 C C . GLU A 1 93 ? 21.344 2.851 -8.344 1.00 55.22 93 GLU A C 1
ATOM 768 O O . GLU A 1 93 ? 22.472 2.370 -8.443 1.00 55.22 93 GLU A O 1
ATOM 773 N N . SER A 1 94 ? 21.084 3.663 -7.313 1.00 56.22 94 SER A N 1
ATOM 774 C CA . SER A 1 94 ? 22.153 3.961 -6.320 1.00 56.22 94 SER A CA 1
ATOM 775 C C . SER A 1 94 ? 21.742 3.995 -4.852 1.00 56.22 94 SER A C 1
ATOM 777 O O . SER A 1 94 ? 22.552 3.637 -4.000 1.00 56.22 94 SER A O 1
ATOM 779 N N . PHE A 1 95 ? 20.504 4.370 -4.530 1.00 61.28 95 PHE A N 1
ATOM 780 C CA . PHE A 1 95 ? 20.012 4.358 -3.152 1.00 61.28 95 PHE A CA 1
ATOM 781 C C . PHE A 1 95 ? 18.522 4.013 -3.135 1.00 61.28 95 PHE A C 1
ATOM 783 O O . PHE A 1 95 ? 17.725 4.829 -3.582 1.00 61.28 95 PHE A O 1
ATOM 790 N N . PRO A 1 96 ? 18.110 2.855 -2.596 1.00 64.94 96 PRO A N 1
ATOM 791 C CA . PRO A 1 96 ? 16.708 2.450 -2.537 1.00 64.94 96 PRO A CA 1
ATOM 792 C C . PRO A 1 96 ? 15.988 3.152 -1.375 1.00 64.94 96 PRO A C 1
ATOM 794 O O . PRO A 1 96 ? 15.357 2.505 -0.544 1.00 64.94 96 PRO A O 1
ATOM 797 N N . LEU A 1 97 ? 16.148 4.469 -1.247 1.00 74.19 97 LEU A N 1
ATOM 798 C CA . LEU A 1 97 ? 15.563 5.256 -0.169 1.00 74.19 97 LEU A CA 1
ATOM 799 C C . LEU A 1 97 ? 14.820 6.457 -0.739 1.00 74.19 97 LEU A C 1
ATOM 801 O O . LEU A 1 97 ? 15.379 7.280 -1.462 1.00 74.19 97 LEU A O 1
ATOM 805 N N . LEU A 1 98 ? 13.553 6.557 -0.355 1.00 86.81 98 LEU A N 1
ATOM 806 C CA . LEU A 1 98 ? 12.752 7.760 -0.517 1.00 86.81 98 LEU A CA 1
ATOM 807 C C . LEU A 1 98 ? 13.390 8.937 0.232 1.00 86.81 98 LEU A C 1
ATOM 809 O O . LEU A 1 98 ? 14.141 8.754 1.195 1.00 86.81 98 LEU A O 1
ATOM 813 N N . SER A 1 99 ? 13.050 10.164 -0.169 1.00 89.94 99 SER A N 1
ATOM 814 C CA . SER A 1 99 ? 13.419 11.342 0.619 1.00 89.94 99 SER A CA 1
ATOM 815 C C . SER A 1 99 ? 12.81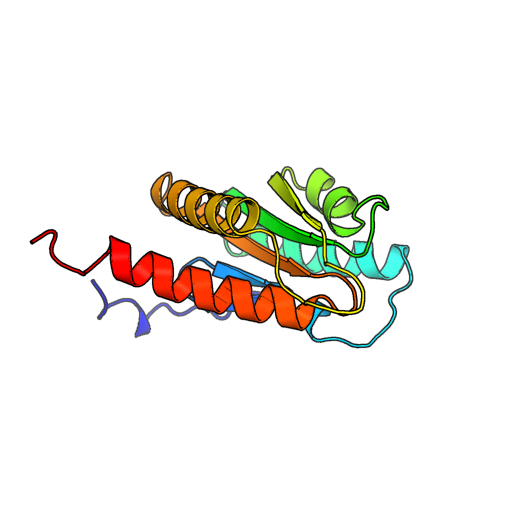2 11.249 2.026 1.00 89.94 99 SER A C 1
ATOM 817 O O . SER A 1 99 ? 11.742 10.667 2.214 1.00 89.94 99 SER A O 1
ATOM 819 N N . MET A 1 100 ? 13.451 11.854 3.035 1.00 90.25 100 MET A N 1
ATOM 820 C CA . MET A 1 100 ? 12.887 11.841 4.396 1.00 90.25 100 MET A CA 1
ATOM 821 C C . MET A 1 100 ? 11.495 12.471 4.472 1.00 90.25 100 MET A C 1
ATOM 823 O O . MET A 1 100 ? 10.690 12.054 5.300 1.00 90.25 100 MET A O 1
ATOM 827 N N . GLU A 1 101 ? 11.199 13.441 3.607 1.00 91.81 101 GLU A N 1
ATOM 828 C CA . GLU A 1 101 ? 9.866 14.029 3.491 1.00 91.81 101 GLU A CA 1
ATOM 829 C C . GLU A 1 101 ? 8.837 12.994 3.025 1.00 91.81 101 GLU A C 1
ATOM 831 O O . GLU A 1 101 ? 7.796 12.843 3.658 1.00 91.81 101 GLU A O 1
ATOM 836 N N . MET A 1 102 ? 9.152 12.223 1.981 1.00 93.44 102 MET A N 1
ATOM 837 C CA . MET A 1 102 ? 8.288 11.156 1.467 1.00 93.44 102 MET A CA 1
ATOM 838 C C . MET A 1 102 ? 8.120 10.018 2.479 1.00 93.44 102 MET A C 1
ATOM 840 O O . MET A 1 102 ? 7.002 9.542 2.694 1.00 93.44 102 MET A O 1
ATOM 844 N N . ILE A 1 103 ? 9.205 9.630 3.158 1.00 93.31 103 ILE A N 1
ATOM 845 C CA . ILE A 1 103 ? 9.161 8.657 4.256 1.00 93.31 103 ILE A CA 1
ATOM 846 C C . ILE A 1 103 ? 8.214 9.173 5.340 1.00 93.31 103 ILE A C 1
ATOM 848 O O . ILE A 1 103 ? 7.243 8.505 5.676 1.00 93.31 103 ILE A O 1
ATOM 852 N N . HIS A 1 104 ? 8.429 10.386 5.849 1.00 93.56 104 HIS A N 1
ATOM 853 C CA . HIS A 1 104 ? 7.582 10.950 6.896 1.00 93.56 104 HIS A CA 1
ATOM 854 C C . HIS A 1 104 ? 6.118 11.082 6.459 1.00 93.56 104 HIS A C 1
ATOM 856 O O . HIS A 1 104 ? 5.223 10.736 7.230 1.00 93.56 104 HIS A O 1
ATOM 862 N N . HIS A 1 105 ? 5.877 11.536 5.227 1.00 95.19 105 HIS A N 1
ATOM 863 C CA . HIS A 1 105 ? 4.541 11.655 4.657 1.00 95.19 105 HIS A CA 1
ATOM 864 C C . HIS A 1 105 ? 3.830 10.301 4.648 1.00 95.19 105 HIS A C 1
ATOM 866 O O . HIS A 1 105 ? 2.730 10.189 5.176 1.00 95.19 105 HIS A O 1
ATOM 872 N N . SER A 1 106 ? 4.472 9.254 4.126 1.00 94.44 106 SER A N 1
ATOM 873 C CA . SER A 1 106 ? 3.864 7.918 4.077 1.00 94.44 106 SER A CA 1
ATOM 874 C C . SER A 1 106 ? 3.567 7.335 5.462 1.00 94.44 106 SER A C 1
ATOM 876 O O . SER A 1 106 ? 2.481 6.793 5.676 1.00 94.44 106 SER A O 1
ATOM 878 N N . LEU A 1 107 ? 4.478 7.506 6.427 1.00 94.88 107 LEU A N 1
ATOM 879 C CA . LEU A 1 107 ? 4.313 7.020 7.797 1.00 94.88 107 LEU A CA 1
ATOM 880 C C . LEU A 1 107 ? 3.171 7.741 8.513 1.00 94.88 107 LEU A C 1
ATOM 882 O O . LEU A 1 107 ? 2.296 7.092 9.088 1.00 94.88 107 LEU A O 1
ATOM 886 N N . ARG A 1 108 ? 3.151 9.078 8.443 1.00 94.56 108 ARG A N 1
ATOM 887 C CA . ARG A 1 108 ? 2.101 9.896 9.055 1.00 94.56 108 ARG A CA 1
ATOM 888 C C . ARG A 1 108 ? 0.747 9.612 8.414 1.00 94.56 108 ARG A C 1
ATOM 890 O O . ARG A 1 108 ? -0.221 9.425 9.140 1.00 94.56 108 ARG A O 1
ATOM 897 N N . SER A 1 109 ? 0.670 9.543 7.087 1.00 95.56 109 SER A N 1
ATOM 898 C CA . SER A 1 109 ? -0.583 9.257 6.384 1.00 95.56 109 SER A CA 1
ATOM 899 C C . SER A 1 109 ? -1.105 7.853 6.693 1.00 95.56 109 SER A C 1
ATOM 901 O O . SER A 1 109 ? -2.300 7.699 6.930 1.00 95.56 109 SER A O 1
ATOM 903 N N . SER A 1 110 ? -0.223 6.849 6.782 1.00 94.25 110 SER A N 1
ATOM 904 C CA . SER A 1 110 ? -0.592 5.486 7.197 1.00 94.25 110 SER A CA 1
ATOM 905 C C . SER A 1 110 ? -1.163 5.462 8.616 1.00 94.25 110 SER A C 1
ATOM 907 O O . SER A 1 110 ? -2.229 4.896 8.848 1.00 94.25 110 SER A O 1
ATOM 909 N N . GLU A 1 111 ? -0.477 6.094 9.572 1.00 92.62 111 GLU A N 1
ATOM 910 C CA . GLU A 1 111 ? -0.930 6.168 10.965 1.00 92.62 111 GLU A CA 1
ATOM 911 C C . GLU A 1 111 ? -2.259 6.916 11.077 1.00 92.62 111 GLU A C 1
ATOM 913 O O . GLU A 1 111 ? -3.210 6.395 11.657 1.00 92.62 111 GLU A O 1
ATOM 918 N N . SER A 1 112 ? -2.360 8.091 10.456 1.00 93.31 112 SER A N 1
ATOM 919 C CA . SER A 1 112 ? -3.568 8.908 10.507 1.00 93.31 112 SER A CA 1
ATOM 920 C C . SER A 1 112 ? -4.754 8.172 9.889 1.00 93.31 112 SER A C 1
ATOM 922 O O . SER A 1 112 ? -5.839 8.170 10.468 1.00 93.31 112 SER A O 1
ATOM 924 N N . TRP A 1 113 ? -4.555 7.466 8.772 1.00 95.62 113 TRP A N 1
ATOM 925 C CA . TRP A 1 113 ? -5.589 6.624 8.173 1.00 95.62 113 TRP A CA 1
ATOM 926 C C . TRP A 1 113 ? -6.062 5.518 9.118 1.00 95.62 113 TRP A C 1
ATOM 928 O O . TRP A 1 113 ? -7.265 5.357 9.327 1.00 95.62 113 TRP A O 1
ATOM 938 N N . LEU A 1 114 ? -5.132 4.788 9.738 1.00 93.12 114 LEU A N 1
ATOM 939 C CA . LEU A 1 114 ? -5.446 3.719 10.689 1.00 93.12 114 LEU A CA 1
ATOM 940 C C . LEU A 1 114 ? -6.120 4.238 11.970 1.00 93.12 114 LEU A C 1
ATOM 942 O O . LEU A 1 114 ? -6.890 3.496 12.588 1.00 93.12 114 LEU A O 1
ATOM 946 N N . SER A 1 115 ? -5.843 5.482 12.363 1.00 91.31 115 SER A N 1
ATOM 947 C CA . SER A 1 115 ? -6.427 6.153 13.530 1.00 91.31 115 SER A CA 1
ATOM 948 C C . SER A 1 115 ? -7.823 6.733 13.258 1.00 91.31 115 SER A C 1
ATOM 950 O O . SER A 1 115 ? -8.633 6.814 14.182 1.00 91.31 115 SER A O 1
ATOM 952 N N . LEU A 1 116 ? -8.153 7.079 12.006 1.00 92.00 116 LEU A N 1
ATOM 953 C CA . LEU A 1 116 ? -9.470 7.616 11.625 1.00 92.00 116 LEU A CA 1
ATOM 954 C C . LEU A 1 116 ? -10.613 6.598 11.761 1.00 92.00 116 LEU A C 1
ATOM 956 O O . LEU A 1 116 ? -11.754 6.990 11.997 1.00 92.00 116 LEU A O 1
ATOM 960 N N . GLY A 1 117 ? -10.332 5.300 11.624 1.00 88.88 117 GLY A N 1
ATOM 961 C CA . GLY A 1 117 ? -11.365 4.269 11.660 1.00 88.88 117 GLY A CA 1
ATOM 962 C C . GLY A 1 117 ? -10.824 2.893 12.019 1.00 88.88 117 GLY A C 1
ATOM 963 O O . GLY A 1 117 ? -9.799 2.457 11.506 1.00 88.88 117 GLY A O 1
ATOM 964 N N . GLN A 1 118 ? -11.553 2.162 12.866 1.00 87.88 118 GLN A N 1
ATOM 965 C CA . GLN A 1 118 ? -11.178 0.797 13.265 1.00 87.88 118 GLN A CA 1
ATOM 966 C C . GLN A 1 118 ? -11.232 -0.199 12.094 1.00 87.88 118 GLN A C 1
ATOM 968 O O . GLN A 1 118 ? -10.510 -1.189 12.109 1.00 87.88 118 GLN A O 1
ATOM 973 N N . GLN A 1 119 ? -12.041 0.090 11.068 1.00 91.12 119 GLN A N 1
ATOM 974 C CA . GLN A 1 119 ? -12.153 -0.717 9.846 1.00 91.12 119 GLN A CA 1
ATOM 975 C C . GLN A 1 119 ? -11.201 -0.259 8.730 1.00 91.12 119 GLN A C 1
ATOM 977 O O . GLN A 1 119 ? -11.163 -0.872 7.669 1.00 91.12 119 GLN A O 1
ATOM 982 N N . ASN A 1 120 ? -10.427 0.812 8.939 1.00 95.00 120 ASN A N 1
ATOM 983 C CA . ASN A 1 120 ? -9.500 1.299 7.923 1.00 95.00 120 ASN A CA 1
ATOM 984 C C . ASN A 1 120 ? -8.311 0.351 7.789 1.00 95.00 120 ASN A C 1
ATOM 986 O O . ASN A 1 120 ? -7.725 -0.072 8.790 1.00 95.00 120 ASN A O 1
ATOM 990 N N . VAL A 1 121 ? -7.953 0.058 6.544 1.00 95.75 121 VAL A N 1
ATOM 991 C CA . VAL A 1 121 ? -6.874 -0.852 6.167 1.00 95.75 121 VAL A CA 1
ATOM 992 C C . VAL A 1 121 ? -5.859 -0.117 5.302 1.00 95.75 121 VAL A C 1
ATOM 994 O O . VAL A 1 121 ? -6.221 0.669 4.423 1.00 95.75 121 VAL A O 1
ATOM 997 N N . VAL A 1 122 ? -4.584 -0.397 5.554 1.00 97.12 122 VAL A N 1
ATOM 998 C CA . VAL A 1 122 ? -3.460 0.010 4.712 1.00 97.12 122 VAL A CA 1
ATOM 999 C C . VAL A 1 122 ? -3.011 -1.189 3.885 1.00 97.12 122 VAL A C 1
ATOM 1001 O O . VAL A 1 122 ? -2.763 -2.270 4.422 1.00 97.12 122 VAL A O 1
ATOM 1004 N N . LEU A 1 123 ? -2.889 -0.987 2.579 1.00 97.38 123 LEU A N 1
ATOM 1005 C CA . LEU A 1 123 ? -2.259 -1.926 1.660 1.00 97.38 123 LEU A CA 1
ATOM 1006 C C . LEU A 1 123 ? -0.954 -1.315 1.161 1.00 97.38 123 LEU A C 1
ATOM 1008 O O . LEU A 1 123 ? -0.903 -0.130 0.841 1.00 97.38 123 LEU A O 1
ATOM 1012 N N . MET A 1 124 ? 0.102 -2.111 1.086 1.00 96.94 124 MET A N 1
ATOM 1013 C CA . MET A 1 124 ? 1.361 -1.693 0.486 1.00 96.94 124 MET A CA 1
ATOM 1014 C C . MET A 1 124 ? 1.673 -2.538 -0.742 1.00 96.94 124 MET A C 1
ATOM 1016 O O . MET A 1 124 ? 1.488 -3.758 -0.744 1.00 96.94 124 MET A O 1
ATOM 1020 N N . HIS A 1 125 ? 2.150 -1.868 -1.780 1.00 95.88 125 HIS A N 1
ATOM 1021 C CA . HIS A 1 125 ? 2.540 -2.452 -3.049 1.00 95.88 125 HIS A CA 1
ATOM 1022 C C . HIS A 1 125 ? 3.856 -1.829 -3.514 1.00 95.88 125 HIS A C 1
ATOM 1024 O O . HIS A 1 125 ? 4.128 -0.662 -3.234 1.00 95.88 125 HIS A O 1
ATOM 1030 N N . CYS A 1 126 ? 4.666 -2.587 -4.239 1.00 92.50 126 CYS A N 1
ATOM 1031 C CA . CYS A 1 126 ? 5.747 -2.037 -5.036 1.00 92.50 126 CYS A CA 1
ATOM 1032 C C . CYS A 1 126 ? 5.763 -2.689 -6.411 1.00 92.50 126 CYS A C 1
ATOM 1034 O O . CYS A 1 126 ? 5.498 -3.884 -6.546 1.00 92.50 126 CYS A O 1
ATOM 1036 N N . GLU A 1 127 ? 6.131 -1.901 -7.408 1.00 89.75 127 GLU A N 1
ATOM 1037 C CA . GLU A 1 127 ? 6.433 -2.395 -8.741 1.00 89.75 127 GLU A CA 1
ATOM 1038 C C . GLU A 1 127 ? 7.817 -3.066 -8.766 1.00 89.75 127 GLU A C 1
ATOM 1040 O O . GLU A 1 127 ? 8.458 -3.316 -7.731 1.00 89.75 127 GLU A O 1
ATOM 1045 N N . ARG A 1 128 ? 8.267 -3.446 -9.961 1.00 85.06 128 ARG A N 1
ATOM 1046 C CA . ARG A 1 128 ? 9.440 -4.295 -10.136 1.00 85.06 128 ARG A CA 1
ATOM 1047 C C . ARG A 1 128 ? 10.692 -3.658 -9.522 1.00 85.06 128 ARG A C 1
ATOM 1049 O O . ARG A 1 128 ? 11.044 -2.507 -9.749 1.00 85.06 128 ARG A O 1
ATOM 1056 N N . GLY A 1 129 ? 11.402 -4.450 -8.718 1.00 82.81 129 GLY A N 1
ATOM 1057 C CA . GLY A 1 129 ? 12.622 -4.005 -8.036 1.00 82.81 129 GLY A CA 1
ATOM 1058 C C . GLY A 1 129 ? 12.388 -3.113 -6.810 1.00 82.81 129 GLY A C 1
ATOM 1059 O O . GLY A 1 129 ? 13.354 -2.807 -6.112 1.00 82.81 129 GLY A O 1
ATOM 1060 N N . GLY A 1 130 ? 11.140 -2.752 -6.490 1.00 87.62 130 GLY A N 1
ATOM 1061 C CA . GLY A 1 130 ? 10.797 -1.877 -5.365 1.00 87.62 130 GLY A CA 1
ATOM 1062 C C . GLY A 1 130 ? 10.779 -2.561 -4.003 1.00 87.62 130 GLY A C 1
ATOM 1063 O O . GLY A 1 130 ? 10.640 -1.892 -2.978 1.00 87.62 130 GLY A O 1
ATOM 1064 N N . TRP A 1 131 ? 10.986 -3.880 -3.968 1.00 88.62 131 TRP A N 1
ATOM 1065 C CA . TRP A 1 131 ? 10.988 -4.675 -2.741 1.00 88.62 131 TRP A CA 1
ATOM 1066 C C . TRP A 1 131 ? 11.881 -4.102 -1.618 1.00 88.62 131 TRP A C 1
ATOM 1068 O O . TRP A 1 131 ? 11.411 -4.033 -0.481 1.00 88.62 131 TRP A O 1
ATOM 1078 N N . PRO A 1 132 ? 13.124 -3.630 -1.864 1.00 89.50 132 PRO A N 1
ATOM 1079 C CA . PRO A 1 132 ? 13.946 -3.037 -0.808 1.00 89.50 132 PRO A CA 1
ATOM 1080 C C . PRO A 1 132 ? 13.327 -1.777 -0.187 1.00 89.50 132 PRO A C 1
ATOM 1082 O O . PRO A 1 132 ? 13.384 -1.611 1.033 1.00 89.50 132 PRO A O 1
ATOM 1085 N N . VAL A 1 133 ? 12.702 -0.918 -1.004 1.00 90.50 133 VAL A N 1
ATOM 1086 C CA . VAL A 1 133 ? 11.984 0.278 -0.532 1.00 90.50 133 VAL A CA 1
ATOM 1087 C C . VAL A 1 133 ? 10.779 -0.153 0.296 1.00 90.50 133 VAL A C 1
ATOM 1089 O O . VAL A 1 133 ? 10.622 0.295 1.428 1.00 90.50 133 VAL A O 1
ATOM 1092 N N . LEU A 1 134 ? 9.971 -1.081 -0.219 1.00 92.94 134 LEU A N 1
ATOM 1093 C CA . LEU A 1 134 ? 8.802 -1.613 0.477 1.00 92.94 134 LEU A CA 1
ATOM 1094 C C . LEU A 1 134 ? 9.173 -2.216 1.840 1.00 92.94 134 LEU A C 1
ATOM 1096 O O . LEU A 1 134 ? 8.552 -1.889 2.850 1.00 92.94 134 LEU A O 1
ATOM 1100 N N . ALA A 1 135 ? 10.218 -3.043 1.897 1.00 92.38 135 ALA A N 1
ATOM 1101 C CA . ALA A 1 135 ? 10.703 -3.646 3.135 1.00 92.38 135 ALA A CA 1
ATOM 1102 C C . ALA A 1 135 ? 11.164 -2.588 4.150 1.00 92.38 135 ALA A C 1
ATOM 1104 O O . ALA A 1 135 ? 10.821 -2.673 5.333 1.00 92.38 135 ALA A O 1
ATOM 1105 N N . PHE A 1 136 ? 11.899 -1.568 3.694 1.00 92.44 136 PHE A N 1
ATOM 1106 C CA . PHE A 1 136 ? 12.303 -0.443 4.536 1.00 92.44 136 PHE A CA 1
ATOM 1107 C C . PHE A 1 136 ? 11.085 0.316 5.078 1.00 92.44 136 PHE A C 1
ATOM 1109 O O . PHE A 1 136 ? 11.011 0.588 6.277 1.00 92.44 136 PHE A O 1
ATOM 1116 N N . MET A 1 137 ? 10.105 0.607 4.225 1.00 94.44 137 MET A N 1
ATOM 1117 C CA . MET A 1 137 ? 8.904 1.353 4.595 1.00 94.44 137 MET A CA 1
ATOM 1118 C C . MET A 1 137 ? 8.000 0.581 5.557 1.00 94.44 137 MET A C 1
ATOM 1120 O O . MET A 1 137 ? 7.490 1.165 6.514 1.00 94.44 137 MET A O 1
ATOM 1124 N N . LEU A 1 138 ? 7.871 -0.735 5.384 1.00 94.38 138 LEU A N 1
ATOM 1125 C CA . LEU A 1 138 ? 7.182 -1.611 6.332 1.00 94.38 138 LEU A CA 1
ATOM 1126 C C . LEU A 1 138 ? 7.870 -1.606 7.699 1.00 94.38 138 LEU A C 1
ATOM 1128 O O . LEU A 1 138 ? 7.212 -1.422 8.723 1.00 94.38 138 LEU A O 1
ATOM 1132 N N . ALA A 1 139 ? 9.196 -1.763 7.731 1.00 93.81 139 ALA A N 1
ATOM 1133 C CA . ALA A 1 139 ? 9.957 -1.709 8.977 1.00 93.81 139 ALA A CA 1
ATOM 1134 C C . ALA A 1 139 ? 9.816 -0.341 9.663 1.00 93.81 139 ALA A C 1
ATOM 1136 O O . ALA A 1 139 ? 9.572 -0.274 10.870 1.00 93.81 139 ALA A O 1
ATOM 1137 N N . ALA A 1 140 ? 9.903 0.745 8.891 1.00 93.56 140 ALA A N 1
ATOM 1138 C CA . ALA A 1 140 ? 9.714 2.101 9.380 1.00 93.56 140 ALA A CA 1
ATOM 1139 C C . ALA A 1 140 ? 8.300 2.312 9.945 1.00 93.56 140 ALA A C 1
ATOM 1141 O O . ALA A 1 140 ? 8.176 2.884 11.024 1.00 93.56 140 ALA A O 1
ATOM 1142 N N . LEU A 1 141 ? 7.249 1.796 9.297 1.00 93.44 141 LEU A N 1
ATOM 1143 C CA . LEU A 1 141 ? 5.868 1.883 9.790 1.00 93.44 141 LEU A CA 1
ATOM 1144 C C . LEU A 1 141 ? 5.681 1.144 11.115 1.00 93.44 141 LEU A C 1
ATOM 1146 O O . LEU A 1 141 ? 5.078 1.684 12.044 1.00 93.44 141 LEU A O 1
ATOM 1150 N N . LEU A 1 142 ? 6.242 -0.059 11.241 1.00 91.12 142 LEU A N 1
ATOM 1151 C CA . LEU A 1 142 ? 6.182 -0.834 12.482 1.00 91.12 142 LEU A CA 1
ATOM 1152 C C . LEU A 1 142 ? 6.911 -0.137 13.639 1.00 91.12 142 LEU A C 1
ATOM 1154 O O . LEU A 1 142 ? 6.460 -0.215 14.784 1.00 91.12 142 LEU A O 1
ATOM 1158 N N . LEU A 1 143 ? 8.031 0.536 13.364 1.00 90.81 143 LEU A N 1
ATOM 1159 C CA . LEU A 1 143 ? 8.768 1.315 14.363 1.00 90.81 143 LEU A CA 1
ATOM 1160 C C . LEU A 1 143 ? 8.038 2.612 14.722 1.00 90.81 143 LEU A C 1
ATOM 1162 O O . LEU A 1 143 ? 7.867 2.904 15.906 1.00 90.81 143 LEU A O 1
ATOM 1166 N N . TYR A 1 144 ? 7.549 3.339 13.718 1.00 88.88 144 TYR A N 1
ATOM 1167 C CA . TYR A 1 144 ? 6.781 4.570 13.888 1.00 88.88 144 TYR A CA 1
ATOM 1168 C C . TYR A 1 144 ? 5.542 4.317 14.753 1.00 88.88 144 TYR A C 1
ATOM 1170 O O . TYR A 1 144 ? 5.340 4.979 15.768 1.00 88.88 144 TYR A O 1
ATOM 1178 N N . GLY A 1 145 ? 4.769 3.271 14.444 1.00 78.69 145 GLY A N 1
ATOM 1179 C CA . GLY A 1 145 ? 3.599 2.885 15.232 1.00 78.69 145 GLY A CA 1
ATOM 1180 C C . GLY A 1 145 ? 3.928 2.559 16.694 1.00 78.69 145 GLY A C 1
ATOM 1181 O O . GLY A 1 145 ? 3.168 2.923 17.590 1.00 78.69 145 GLY A O 1
ATOM 1182 N N . LYS A 1 146 ? 5.076 1.924 16.972 1.00 73.50 146 LYS A N 1
ATOM 1183 C CA . LYS A 1 146 ? 5.510 1.613 18.348 1.00 73.50 146 LYS A CA 1
ATOM 1184 C C . LYS A 1 146 ? 5.891 2.861 19.144 1.00 73.50 146 LYS A C 1
ATOM 1186 O O . LYS A 1 146 ? 5.512 2.965 20.308 1.00 73.50 146 LYS A O 1
ATOM 1191 N N . GLN A 1 147 ? 6.588 3.811 18.524 1.00 58.22 147 GLN A N 1
ATOM 1192 C CA . GLN A 1 147 ? 7.003 5.051 19.189 1.00 58.22 147 GLN A CA 1
ATOM 1193 C C . GLN A 1 147 ? 5.802 5.925 19.577 1.00 58.22 147 GLN A C 1
ATOM 1195 O O . GLN A 1 147 ? 5.779 6.489 20.667 1.00 58.22 147 GLN A O 1
ATOM 1200 N N . PHE A 1 148 ? 4.756 5.973 18.747 1.00 55.84 148 PHE A N 1
ATOM 1201 C CA . PHE A 1 148 ? 3.549 6.758 19.040 1.00 55.84 148 PHE A CA 1
ATOM 1202 C C . PHE A 1 148 ? 2.534 6.054 19.957 1.00 55.84 148 PHE A C 1
ATOM 1204 O O . PHE A 1 148 ? 1.675 6.723 20.530 1.00 55.84 148 PHE A O 1
ATOM 1211 N N . THR A 1 149 ? 2.635 4.732 20.146 1.00 54.84 149 THR A N 1
ATOM 1212 C CA . THR A 1 149 ? 1.724 3.963 21.018 1.00 54.84 149 THR A CA 1
ATOM 1213 C C . THR A 1 149 ? 2.284 3.648 22.407 1.00 54.84 149 THR A C 1
ATOM 1215 O O . THR A 1 149 ? 1.509 3.231 23.271 1.00 54.84 149 THR A O 1
ATOM 1218 N N . GLY A 1 150 ? 3.583 3.846 22.674 1.00 50.16 150 GLY A N 1
ATOM 1219 C CA . GLY A 1 150 ? 4.158 3.336 23.922 1.00 50.16 150 GLY A CA 1
ATOM 1220 C C . GLY A 1 150 ? 5.548 3.799 24.354 1.00 50.16 150 GLY A C 1
ATOM 1221 O O . GLY A 1 150 ? 6.127 3.116 25.195 1.00 50.16 150 GLY A O 1
ATOM 1222 N N . GLU A 1 151 ? 6.074 4.931 23.885 1.00 44.34 151 GLU A N 1
ATOM 1223 C CA . GLU A 1 151 ? 7.096 5.648 24.659 1.00 44.34 151 GLU A CA 1
ATOM 1224 C C . GLU A 1 151 ? 6.441 6.844 25.341 1.00 44.34 151 GLU A C 1
ATOM 1226 O O . GLU A 1 151 ? 5.866 7.727 24.703 1.00 44.34 151 GLU A O 1
ATOM 1231 N N . GLN A 1 152 ? 6.458 6.818 26.675 1.00 45.66 152 GLN A N 1
ATOM 1232 C CA . GLN A 1 152 ? 6.053 7.942 27.500 1.00 45.66 152 GLN A CA 1
ATOM 1233 C C . GLN A 1 152 ? 6.689 9.213 26.941 1.00 45.66 152 GLN A C 1
ATOM 1235 O O . GLN A 1 152 ? 7.908 9.305 26.832 1.00 45.66 152 GLN A O 1
ATOM 1240 N N . ARG A 1 153 ? 5.848 10.203 26.631 1.00 39.78 153 ARG A N 1
ATOM 1241 C CA . ARG A 1 153 ? 6.267 11.602 26.640 1.00 39.78 153 ARG A CA 1
ATOM 1242 C C . ARG A 1 153 ? 6.806 11.897 28.044 1.00 39.78 153 ARG A C 1
ATOM 1244 O O . ARG A 1 153 ? 6.017 12.186 28.941 1.00 39.78 153 ARG A O 1
ATOM 1251 N N . THR A 1 154 ? 8.106 11.710 28.244 1.00 37.47 154 THR A N 1
ATOM 1252 C CA . THR A 1 154 ? 8.872 12.322 29.335 1.00 37.47 154 THR A CA 1
ATOM 1253 C C . THR A 1 154 ? 9.182 13.759 28.984 1.00 37.47 154 THR A C 1
ATOM 1255 O O . THR A 1 154 ? 9.596 13.981 27.822 1.00 37.47 154 THR A O 1
#

Foldseek 3Di:
DPVCCVVPDDDQQPQWDDPDQQEIEGPCQVDPDDDDLVRVLVSLLVNVVVRCVVQVPEAEEEEEAEEPDDDDSSCVSCVVVVHHYDYDYQDPDDDRDGDVVVLVVVLVVQVVQVVVDVRYHYYYYYDPPNSVNSVVSSVSNVVSVCCVPDDDPD